Protein AF-A0A233RUS3-F1 (afdb_monomer_lite)

Organism: Streptomyces diastatochromogenes (NCBI:txid42236)

Radius of gyration: 24.74 Å; chains: 1; bounding box: 44×65×59 Å

Secondary structure (DSSP, 8-state):
-B----SS-----HHHHHHTT----B-S---HHHHHHHHHHHHHTT----EEEEEGGGHHHHHHHHHTT--SSEEEEEGGGS-S------------------PPPPPP-PPPPPP-------

Sequence (122 aa):
MVLGVAPDPVEAQTTELILGSRTIQGHLTGTPAENEDNLAFSAANGIRPHIEFFPLSEAPRAYEHMLDGRARFRAVLDAADASPGEPHRSGDRHHGTSRHGHPHPRPTHHPLPVPYHSLEPE

Structure (mmCIF, N/CA/C/O backbone):
data_AF-A0A233RUS3-F1
#
_entry.id   AF-A0A233RUS3-F1
#
loop_
_atom_site.group_PDB
_atom_site.id
_atom_site.type_symbol
_atom_site.label_atom_id
_atom_site.label_alt_id
_atom_site.label_comp_id
_atom_site.label_asym_id
_atom_site.label_entity_id
_atom_site.label_seq_id
_atom_site.pdbx_PDB_ins_code
_atom_site.Cartn_x
_atom_site.Cartn_y
_atom_site.Cartn_z
_atom_site.occupancy
_atom_site.B_iso_or_equiv
_atom_site.auth_seq_id
_atom_site.auth_comp_id
_atom_site.auth_asym_id
_atom_site.auth_atom_id
_atom_site.pdbx_PDB_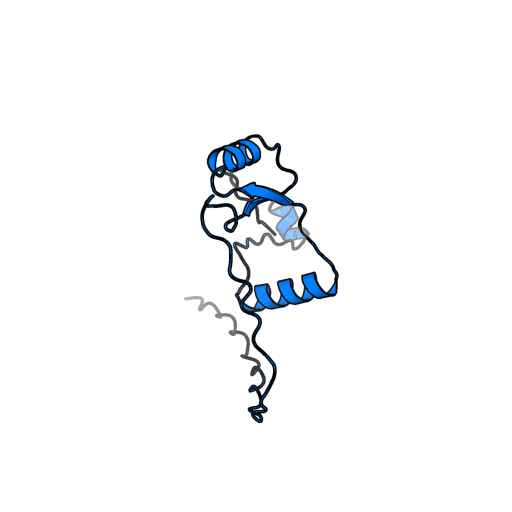model_num
ATOM 1 N N . MET A 1 1 ? -9.812 4.143 8.025 1.00 87.69 1 MET A N 1
ATOM 2 C CA . MET A 1 1 ? -8.437 3.606 8.011 1.00 87.69 1 MET A CA 1
ATOM 3 C C . MET A 1 1 ? -7.694 4.221 6.836 1.00 87.69 1 MET A C 1
ATOM 5 O O . MET A 1 1 ? -8.202 4.150 5.724 1.00 87.69 1 MET A O 1
ATOM 9 N N . VAL A 1 2 ? -6.558 4.869 7.088 1.00 94.56 2 VAL A N 1
ATOM 10 C CA . VAL A 1 2 ? -5.710 5.514 6.076 1.00 94.56 2 VAL A CA 1
ATOM 11 C C . VAL A 1 2 ? -4.546 4.575 5.761 1.00 94.56 2 VAL A C 1
ATOM 13 O O . VAL A 1 2 ? -3.768 4.255 6.657 1.00 94.56 2 VAL A O 1
ATOM 16 N N . LEU A 1 3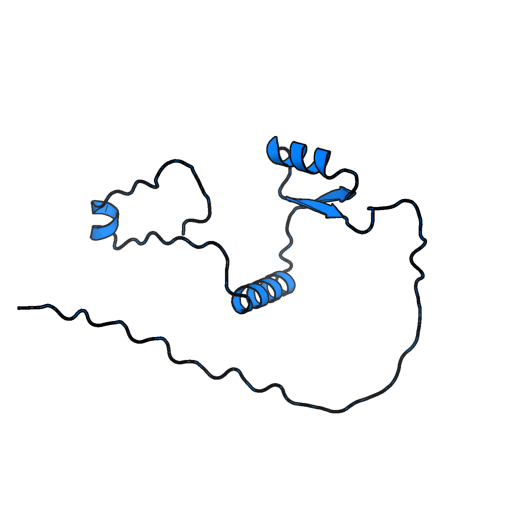 ? -4.471 4.111 4.510 1.00 94.81 3 LEU A N 1
ATOM 17 C CA . LEU A 1 3 ? -3.427 3.199 4.010 1.00 94.81 3 LEU A CA 1
ATOM 18 C C . LEU A 1 3 ? -2.620 3.792 2.844 1.00 94.81 3 LEU A C 1
ATOM 20 O O . LEU A 1 3 ? -1.501 3.365 2.581 1.00 94.81 3 LEU A O 1
ATOM 24 N N . GLY A 1 4 ? -3.209 4.742 2.113 1.00 93.25 4 GLY A N 1
ATOM 25 C CA . GLY A 1 4 ? -2.549 5.448 1.020 1.00 93.25 4 GLY A CA 1
ATOM 26 C C . GLY A 1 4 ? -1.765 6.651 1.531 1.00 93.25 4 GLY A C 1
ATOM 27 O O . GLY A 1 4 ? -2.140 7.259 2.534 1.00 93.25 4 GLY A O 1
ATOM 28 N N . VAL A 1 5 ? -0.701 7.003 0.814 1.00 92.81 5 VAL A N 1
ATOM 29 C CA . VAL A 1 5 ? 0.117 8.185 1.094 1.00 92.81 5 VAL A CA 1
ATOM 30 C C . VAL A 1 5 ? -0.062 9.165 -0.058 1.00 92.81 5 VAL A C 1
ATOM 32 O O . VAL A 1 5 ? 0.265 8.847 -1.199 1.00 92.81 5 VAL A O 1
ATOM 35 N N . ALA A 1 6 ? -0.600 10.340 0.253 1.00 93.25 6 ALA A N 1
ATOM 36 C CA . ALA A 1 6 ? -0.683 11.481 -0.649 1.00 93.25 6 ALA A CA 1
ATOM 37 C C . ALA A 1 6 ? 0.203 12.614 -0.096 1.00 93.25 6 ALA A C 1
ATOM 39 O O . ALA A 1 6 ? 0.429 12.655 1.116 1.00 93.25 6 ALA A O 1
ATOM 40 N N . PRO A 1 7 ? 0.729 13.509 -0.952 1.00 94.56 7 PRO A N 1
ATOM 41 C CA . PRO A 1 7 ? 1.506 14.660 -0.492 1.00 94.56 7 PRO A CA 1
ATOM 42 C C . PRO A 1 7 ? 0.642 15.688 0.254 1.00 94.56 7 PRO A C 1
ATOM 44 O O . PRO A 1 7 ? 1.141 16.372 1.145 1.00 94.56 7 PRO A O 1
ATOM 47 N N . ASP A 1 8 ? -0.641 15.779 -0.096 1.00 96.44 8 ASP A N 1
ATOM 48 C CA . ASP A 1 8 ? -1.589 16.704 0.518 1.00 96.44 8 ASP A CA 1
ATOM 49 C C . ASP A 1 8 ? -2.132 16.159 1.854 1.00 96.44 8 ASP A C 1
ATOM 51 O O . ASP A 1 8 ? -2.300 14.942 2.010 1.00 96.44 8 ASP A O 1
ATOM 55 N N . PRO A 1 9 ? -2.433 17.035 2.831 1.00 93.88 9 PRO A N 1
ATOM 56 C CA . PRO A 1 9 ? -2.989 16.618 4.111 1.00 93.88 9 PRO A CA 1
ATOM 57 C C . PRO A 1 9 ? -4.396 16.029 3.959 1.00 93.88 9 PRO A C 1
ATOM 59 O O . PRO A 1 9 ? -5.190 16.434 3.112 1.00 93.88 9 PRO A O 1
ATOM 62 N N . VAL A 1 10 ? -4.739 15.099 4.853 1.00 93.56 10 VAL A N 1
ATOM 63 C CA . VAL A 1 10 ? -6.116 14.610 4.984 1.00 93.56 10 VAL A CA 1
ATOM 64 C C . VAL A 1 10 ? -6.933 15.642 5.760 1.00 93.56 10 VAL A C 1
ATOM 66 O O . VAL A 1 10 ? -6.780 15.773 6.974 1.00 93.56 10 VAL A O 1
ATOM 69 N N . GLU A 1 11 ? -7.815 16.360 5.069 1.00 94.69 11 GLU A N 1
ATOM 70 C CA . GLU A 1 11 ? -8.755 17.293 5.695 1.00 94.69 11 GLU A CA 1
ATOM 71 C C . GLU A 1 11 ? -10.013 16.571 6.200 1.00 94.69 11 GLU A C 1
ATOM 73 O O . GLU A 1 11 ? -10.570 15.699 5.530 1.00 94.69 11 GLU A O 1
ATOM 78 N N . ALA A 1 12 ? -10.484 16.943 7.393 1.00 95.00 12 ALA A N 1
ATOM 79 C CA . ALA A 1 12 ? -11.683 16.372 8.000 1.00 95.00 12 ALA A CA 1
ATOM 80 C C . ALA A 1 12 ? -12.527 17.444 8.698 1.00 95.00 12 ALA A C 1
ATOM 82 O O . ALA A 1 12 ? -12.005 18.333 9.369 1.00 95.00 12 ALA A O 1
ATOM 83 N N . GLN A 1 13 ? -13.852 17.331 8.578 1.00 97.06 13 GLN A N 1
ATOM 84 C CA . GLN A 1 13 ? -14.786 18.227 9.260 1.00 97.06 13 GLN A CA 1
ATOM 85 C C . GLN A 1 13 ? -14.938 17.833 10.733 1.00 97.06 13 GLN A C 1
ATOM 87 O O . GLN A 1 13 ? -15.402 16.737 11.049 1.00 97.06 13 GLN A O 1
ATOM 92 N N . THR A 1 14 ? -14.606 18.744 11.647 1.00 96.81 14 THR A N 1
ATOM 93 C CA . THR A 1 14 ? -14.677 18.514 13.101 1.00 96.81 14 THR A CA 1
ATOM 94 C C . THR A 1 14 ? -16.085 18.194 13.591 1.00 96.81 14 THR A C 1
ATOM 96 O O . THR A 1 14 ? -16.247 17.307 14.427 1.00 96.81 14 THR A O 1
ATOM 99 N N . THR A 1 15 ? -17.112 18.847 13.042 1.00 97.81 15 THR A N 1
ATOM 100 C CA . THR A 1 15 ? -18.516 18.575 13.389 1.00 97.81 15 THR A CA 1
ATOM 101 C C . THR A 1 15 ? -18.896 17.119 13.117 1.00 97.81 15 THR A C 1
ATOM 103 O O . THR A 1 15 ? -19.520 16.481 13.960 1.00 97.81 15 THR A O 1
ATOM 106 N N . GLU A 1 16 ? -18.458 16.562 11.986 1.00 96.00 16 GLU A N 1
ATOM 107 C CA . GLU A 1 16 ? -18.706 15.161 11.626 1.00 96.00 16 GLU A CA 1
ATOM 108 C C . GLU A 1 16 ? -17.951 14.183 12.536 1.00 96.00 16 GLU A C 1
ATOM 110 O O . GLU A 1 16 ? -18.464 13.106 12.849 1.00 96.00 16 GLU A O 1
ATOM 115 N N . LEU A 1 17 ? -16.741 14.548 12.976 1.00 97.00 17 LEU A N 1
ATOM 116 C CA . LEU A 1 17 ? -15.962 13.736 13.914 1.00 97.00 17 LEU A CA 1
ATOM 117 C C . LEU A 1 17 ? -16.613 13.696 15.299 1.00 97.00 17 LEU A C 1
ATOM 119 O O . LEU A 1 17 ? -16.748 12.617 15.870 1.00 97.00 17 LEU A O 1
ATOM 123 N N . ILE A 1 18 ? -17.052 14.848 15.815 1.00 97.69 18 ILE A N 1
ATOM 124 C CA . ILE A 1 18 ? -17.622 14.975 17.162 1.00 97.69 18 ILE A CA 1
ATOM 125 C C . ILE A 1 18 ? -19.039 14.402 17.206 1.00 97.69 18 ILE A C 1
ATOM 127 O O . ILE A 1 18 ? -19.309 13.480 17.973 1.00 97.69 18 ILE A O 1
ATOM 131 N N . LEU A 1 19 ? -19.946 14.913 16.368 1.00 98.06 19 LEU A N 1
ATOM 132 C CA . LEU A 1 19 ? -21.358 14.525 16.422 1.00 98.06 19 LEU A CA 1
ATOM 133 C C . LEU A 1 19 ? -21.577 13.085 15.945 1.00 98.06 19 LEU A C 1
ATOM 135 O O . LEU A 1 19 ? -22.487 12.414 16.422 1.00 98.06 19 LEU A O 1
ATOM 139 N N . GLY A 1 20 ? -20.734 12.602 15.027 1.00 96.38 20 GLY A N 1
ATOM 140 C CA . GLY A 1 20 ? -20.763 11.225 14.538 1.00 96.38 20 GLY A CA 1
ATOM 141 C C . GLY A 1 20 ? -19.869 10.255 15.312 1.00 96.38 20 GLY A C 1
ATOM 142 O O . GLY A 1 20 ? -19.863 9.076 14.968 1.00 96.38 20 GLY A O 1
ATOM 143 N N . SER A 1 21 ? -19.095 10.730 16.301 1.00 96.56 21 SER A N 1
ATOM 144 C CA . SER A 1 21 ? -18.093 9.934 17.035 1.00 96.56 21 SER A CA 1
ATOM 145 C C . SER A 1 21 ? -17.193 9.102 16.107 1.00 96.56 21 SER A C 1
ATOM 147 O O . SER A 1 21 ? -16.958 7.914 16.325 1.00 96.56 21 SER A O 1
ATOM 149 N N . ARG A 1 22 ? -16.730 9.718 15.013 1.00 96.56 22 ARG A N 1
ATOM 150 C CA . ARG A 1 22 ? -15.943 9.046 13.969 1.00 96.56 22 ARG A CA 1
ATOM 151 C C . ARG A 1 22 ? -14.451 9.084 14.294 1.00 96.56 22 ARG A C 1
ATOM 153 O O . ARG A 1 22 ? -13.959 10.023 14.912 1.00 96.56 22 ARG A O 1
ATOM 160 N N . THR A 1 23 ? -13.713 8.095 13.795 1.00 95.81 23 THR A N 1
ATOM 161 C CA . THR A 1 23 ? -12.262 7.978 14.000 1.00 95.81 23 THR A CA 1
ATOM 162 C C . THR A 1 23 ? -11.514 7.899 12.673 1.00 95.81 23 THR A C 1
ATOM 164 O O . THR A 1 23 ? -11.912 7.176 11.756 1.00 95.81 23 THR A O 1
ATOM 167 N N . ILE A 1 24 ? -10.386 8.609 12.593 1.00 95.62 24 ILE A N 1
ATOM 168 C CA . ILE A 1 24 ? -9.394 8.479 11.523 1.00 95.62 24 ILE A CA 1
ATOM 169 C C . ILE A 1 24 ? -8.152 7.827 12.130 1.00 95.62 24 ILE A C 1
ATOM 171 O O . ILE A 1 24 ? -7.592 8.334 13.095 1.00 95.62 24 ILE A O 1
ATOM 175 N N . GLN A 1 25 ? -7.733 6.696 11.568 1.00 95.25 25 GLN A N 1
ATOM 176 C CA . GLN A 1 25 ? -6.593 5.913 12.044 1.00 95.25 25 GLN A CA 1
ATOM 177 C C . GLN A 1 25 ? -5.735 5.488 10.855 1.00 95.25 25 GLN A C 1
ATOM 179 O O . GLN A 1 25 ? -6.276 5.001 9.857 1.00 95.25 25 GLN A O 1
ATOM 184 N N . GLY A 1 26 ? -4.421 5.682 10.959 1.00 94.50 26 GLY A N 1
ATOM 185 C CA . GLY A 1 26 ? -3.438 5.238 9.972 1.00 94.50 26 GLY A CA 1
ATOM 186 C C . GLY A 1 26 ? -2.766 3.930 10.384 1.00 94.50 26 GLY A C 1
ATOM 187 O O . GLY A 1 26 ? -2.575 3.685 11.572 1.00 94.50 26 GLY A O 1
ATOM 188 N N . HIS A 1 27 ? -2.399 3.111 9.401 1.00 93.44 27 HIS A N 1
ATOM 189 C CA . HIS A 1 27 ? -1.599 1.899 9.591 1.00 93.44 27 HIS A CA 1
ATOM 190 C C . HIS A 1 27 ? -0.618 1.743 8.430 1.00 93.44 27 HIS A C 1
ATOM 192 O O . HIS A 1 27 ? -1.000 1.925 7.277 1.00 93.44 27 HIS A O 1
ATOM 198 N N . LEU A 1 28 ? 0.633 1.389 8.734 1.00 90.69 28 LEU A N 1
ATOM 199 C CA . LEU A 1 28 ? 1.660 1.131 7.720 1.00 90.69 28 LEU A CA 1
ATOM 200 C C . LEU A 1 28 ? 1.683 -0.347 7.309 1.00 90.69 28 LEU A C 1
ATOM 202 O O . LEU A 1 28 ? 1.603 -0.679 6.133 1.00 90.69 28 LEU A O 1
ATOM 206 N N . THR A 1 29 ? 1.795 -1.231 8.297 1.00 88.81 29 THR A N 1
ATOM 207 C CA . THR A 1 29 ? 1.761 -2.688 8.143 1.00 88.81 29 THR A CA 1
ATOM 208 C C . THR A 1 29 ? 1.290 -3.326 9.453 1.00 88.81 29 THR A C 1
ATOM 210 O O . THR A 1 29 ? 1.292 -2.658 10.492 1.00 88.81 29 THR A O 1
ATOM 213 N N . GLY A 1 30 ? 0.867 -4.589 9.397 1.00 88.94 30 GLY A N 1
ATOM 214 C CA . GLY A 1 30 ? 0.554 -5.398 10.575 1.00 88.94 30 GLY A CA 1
ATOM 215 C C . GLY A 1 30 ? 1.810 -5.940 11.263 1.00 88.94 30 GLY A C 1
ATOM 216 O O . GLY A 1 30 ? 2.908 -5.957 10.695 1.00 88.94 30 GLY A O 1
ATOM 217 N N . THR A 1 31 ? 1.649 -6.404 12.498 1.00 94.81 31 THR A N 1
ATOM 218 C CA . THR A 1 31 ? 2.663 -7.177 13.224 1.00 94.81 31 THR A CA 1
ATOM 219 C C . THR A 1 31 ? 2.954 -8.507 12.513 1.00 94.81 31 THR A C 1
ATOM 221 O O . THR A 1 31 ? 2.122 -9.002 11.751 1.00 94.81 31 THR A O 1
ATOM 224 N N . PRO A 1 32 ? 4.110 -9.149 12.767 1.00 96.88 32 PRO A N 1
ATOM 225 C CA . PRO A 1 32 ? 4.403 -10.462 12.191 1.00 96.88 32 PRO A CA 1
ATOM 226 C C . PRO A 1 32 ? 3.328 -11.520 12.480 1.00 96.88 32 PRO A C 1
ATOM 228 O O . PRO A 1 32 ? 3.013 -12.310 11.597 1.00 96.88 32 PRO A O 1
ATOM 231 N N . ALA A 1 33 ? 2.739 -11.506 13.681 1.00 97.62 33 ALA A N 1
ATOM 232 C CA . ALA A 1 33 ? 1.665 -12.426 14.050 1.00 97.62 33 ALA A CA 1
ATOM 233 C C . ALA A 1 33 ? 0.383 -12.163 13.242 1.00 97.62 33 ALA A C 1
ATOM 235 O O . ALA A 1 33 ? -0.168 -13.089 12.660 1.00 97.62 33 ALA A O 1
ATOM 236 N N . GLU A 1 34 ? -0.038 -10.899 13.121 1.00 96.44 34 GLU A N 1
ATOM 237 C CA . GLU A 1 34 ? -1.201 -10.528 12.298 1.00 96.44 34 GLU A CA 1
ATOM 238 C C . GLU A 1 34 ? -0.992 -10.873 10.816 1.00 96.44 34 GLU A C 1
ATOM 240 O O . GLU A 1 34 ? -1.932 -11.270 10.127 1.00 96.44 34 GLU A O 1
ATOM 245 N N . ASN A 1 35 ? 0.240 -10.750 10.314 1.00 95.88 35 ASN A N 1
ATOM 246 C CA . ASN A 1 35 ? 0.571 -11.120 8.940 1.00 95.88 35 ASN A CA 1
ATOM 247 C C . ASN A 1 35 ? 0.478 -12.638 8.720 1.00 95.88 35 ASN A C 1
ATOM 249 O O . ASN A 1 35 ? -0.049 -13.059 7.690 1.00 95.88 35 ASN A O 1
ATOM 253 N N . GLU A 1 36 ? 0.946 -13.449 9.673 1.00 97.75 36 GLU A N 1
ATOM 254 C CA . GLU A 1 36 ? 0.821 -14.912 9.617 1.00 97.75 36 GLU A CA 1
ATOM 255 C C . GLU A 1 36 ? -0.651 -15.344 9.645 1.00 97.75 36 GLU A C 1
ATOM 257 O O . GLU A 1 36 ? -1.091 -16.113 8.788 1.00 97.75 36 GLU A O 1
ATOM 262 N N . ASP A 1 37 ? -1.443 -14.772 10.555 1.00 98.00 37 ASP A N 1
ATOM 263 C CA . ASP A 1 37 ? -2.882 -15.034 10.639 1.00 98.00 37 ASP A CA 1
ATOM 264 C C . ASP A 1 37 ? -3.597 -14.663 9.327 1.00 98.00 37 ASP A C 1
ATOM 266 O O . ASP A 1 37 ? -4.447 -15.410 8.830 1.00 98.00 37 ASP A O 1
ATOM 270 N N . ASN A 1 38 ? -3.217 -13.540 8.710 1.00 96.62 38 ASN A N 1
ATOM 271 C CA . ASN A 1 38 ? -3.765 -13.108 7.427 1.00 96.62 38 ASN A CA 1
ATOM 272 C C . ASN A 1 38 ? -3.382 -14.050 6.268 1.00 96.62 38 ASN A C 1
ATOM 274 O O . ASN A 1 38 ? -4.210 -14.333 5.393 1.00 96.62 38 ASN A O 1
ATOM 278 N N . LEU A 1 39 ? -2.151 -14.572 6.251 1.00 97.44 39 LEU A N 1
ATOM 279 C CA . LEU A 1 39 ? -1.719 -15.569 5.265 1.00 97.44 39 LEU A CA 1
ATOM 280 C C . LEU A 1 39 ? -2.484 -16.885 5.434 1.00 97.44 39 LEU A C 1
ATOM 282 O O . LEU A 1 39 ? -2.986 -17.427 4.443 1.00 97.44 39 LEU A O 1
ATOM 286 N N . ALA A 1 40 ? -2.641 -17.362 6.671 1.00 98.31 40 ALA A N 1
ATOM 287 C CA . ALA A 1 40 ? -3.414 -18.560 6.980 1.00 98.31 40 ALA A CA 1
ATOM 288 C C . ALA A 1 40 ? -4.882 -18.408 6.546 1.00 98.31 40 ALA A C 1
ATOM 290 O O . ALA A 1 40 ? -5.423 -19.277 5.855 1.00 98.31 40 ALA A O 1
ATOM 291 N N . PHE A 1 41 ? -5.508 -17.271 6.865 1.00 98.44 41 PHE A N 1
ATOM 292 C CA . PHE A 1 41 ? -6.861 -16.943 6.420 1.00 98.44 41 PHE A CA 1
ATOM 293 C C . PHE A 1 41 ? -6.973 -16.924 4.889 1.00 98.44 41 PHE A C 1
ATOM 295 O O . PHE A 1 41 ? -7.889 -17.524 4.320 1.00 98.44 41 PHE A O 1
ATOM 302 N N . SER A 1 42 ? -6.026 -16.277 4.206 1.00 98.38 42 SER A N 1
ATOM 303 C CA . SER A 1 42 ? -6.015 -16.177 2.743 1.00 98.38 42 SER A CA 1
ATOM 304 C C . SER A 1 42 ? -5.870 -17.545 2.074 1.00 98.38 42 SER A C 1
ATOM 306 O O . SER A 1 42 ? -6.562 -17.843 1.096 1.00 98.38 42 SER A O 1
ATOM 308 N N . ALA A 1 43 ? -5.006 -18.408 2.615 1.00 98.19 43 ALA A N 1
ATOM 309 C CA . ALA A 1 43 ? -4.837 -19.776 2.143 1.00 98.19 43 ALA A CA 1
ATOM 310 C C . ALA A 1 43 ? -6.120 -20.600 2.328 1.00 98.19 43 ALA A C 1
ATOM 312 O O . ALA A 1 43 ? -6.565 -21.231 1.367 1.00 98.19 43 ALA A O 1
ATOM 313 N N . ALA A 1 44 ? 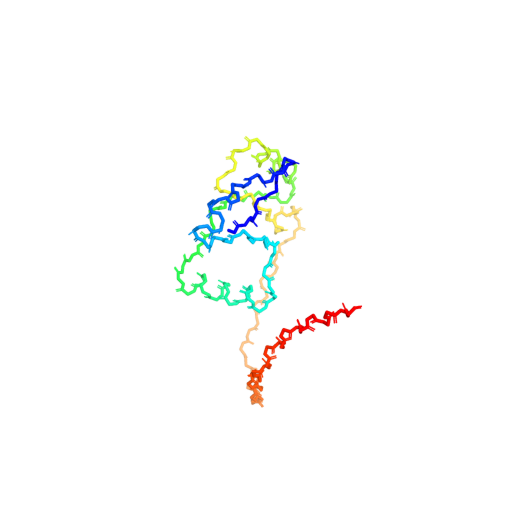-6.739 -20.530 3.512 1.00 98.50 44 ALA A N 1
ATOM 314 C CA . ALA A 1 44 ? -7.959 -21.264 3.850 1.00 98.50 44 ALA A CA 1
ATOM 315 C C . ALA A 1 44 ? -9.173 -20.857 2.997 1.00 98.50 44 ALA A C 1
ATOM 317 O O . ALA A 1 44 ? -10.024 -21.692 2.704 1.00 98.50 44 ALA A O 1
ATOM 318 N N . ASN A 1 45 ? -9.238 -19.594 2.567 1.00 98.56 45 ASN A N 1
ATOM 319 C CA . ASN A 1 45 ? -10.356 -19.054 1.788 1.00 98.56 45 ASN A CA 1
ATOM 320 C C . ASN A 1 45 ? -10.070 -18.956 0.281 1.00 98.56 45 ASN A C 1
ATOM 322 O O . ASN A 1 45 ? -10.868 -18.387 -0.461 1.00 98.56 45 ASN A O 1
ATOM 326 N N . GLY A 1 46 ? -8.929 -19.471 -0.193 1.00 97.69 46 GLY A N 1
ATOM 327 C CA . GLY A 1 46 ? -8.573 -19.411 -1.614 1.00 97.69 46 GLY A CA 1
ATOM 328 C C . GLY A 1 46 ? -8.365 -17.988 -2.149 1.00 97.69 46 GLY A C 1
ATOM 329 O O . GLY A 1 46 ? -8.468 -17.764 -3.352 1.00 97.69 46 GLY A O 1
ATOM 330 N N . ILE A 1 47 ? -8.054 -17.023 -1.280 1.00 98.12 47 ILE A N 1
ATOM 331 C CA . ILE A 1 47 ? -7.793 -15.637 -1.674 1.00 98.12 47 ILE A CA 1
ATOM 332 C C . ILE A 1 47 ? -6.420 -15.589 -2.345 1.00 98.12 47 ILE A C 1
ATOM 334 O O . ILE A 1 47 ? -5.417 -16.056 -1.793 1.00 98.12 47 ILE A O 1
ATOM 338 N N . ARG A 1 48 ? -6.373 -15.062 -3.569 1.00 97.00 48 ARG A N 1
ATOM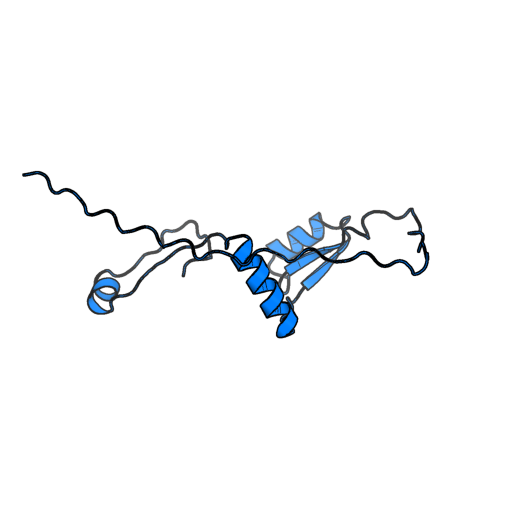 339 C CA . ARG A 1 48 ? -5.150 -14.932 -4.367 1.00 97.00 48 ARG A CA 1
ATOM 340 C C . ARG A 1 48 ? -5.076 -13.541 -4.992 1.00 97.00 48 ARG A C 1
ATOM 342 O O . ARG A 1 48 ? -6.102 -13.038 -5.453 1.00 97.00 48 ARG A O 1
ATOM 349 N N . PRO A 1 49 ? -3.889 -12.913 -5.026 1.00 95.88 49 PRO A N 1
ATOM 350 C CA . PRO A 1 49 ? -3.712 -11.666 -5.751 1.00 95.88 49 PRO A CA 1
ATOM 351 C C . PRO A 1 49 ? -3.808 -11.905 -7.262 1.00 95.88 49 PRO A C 1
ATOM 353 O O . PRO A 1 49 ? -3.459 -12.976 -7.756 1.00 95.88 49 PRO A O 1
ATOM 356 N N . HIS A 1 50 ? -4.233 -10.884 -8.004 1.00 96.44 50 HIS A N 1
ATOM 357 C CA . HIS A 1 50 ? -4.058 -10.850 -9.455 1.00 96.44 50 HIS A CA 1
ATOM 358 C C . HIS A 1 50 ? -2.668 -10.299 -9.765 1.00 96.44 50 HIS A C 1
ATOM 360 O O . HIS A 1 50 ? -2.359 -9.158 -9.394 1.00 96.44 50 HIS A O 1
ATOM 366 N N . ILE A 1 51 ? -1.837 -11.129 -10.390 1.00 96.56 51 ILE A N 1
ATOM 367 C CA . ILE A 1 51 ? -0.417 -10.854 -10.597 1.00 96.56 51 ILE A CA 1
ATOM 368 C C . ILE A 1 51 ? -0.031 -11.035 -12.060 1.00 96.56 51 ILE A C 1
ATOM 370 O O . ILE A 1 51 ? -0.566 -11.898 -12.753 1.00 96.56 51 ILE A O 1
ATOM 374 N N . GLU A 1 52 ? 0.938 -10.241 -12.490 1.00 97.06 52 GLU A N 1
ATOM 375 C CA . GLU A 1 52 ? 1.607 -10.354 -13.779 1.00 97.06 52 GLU A CA 1
ATOM 376 C C . GLU A 1 52 ? 3.074 -10.682 -13.524 1.00 97.06 52 GLU A C 1
ATOM 378 O O . GLU A 1 52 ? 3.753 -9.960 -12.790 1.00 97.06 52 GLU A O 1
ATOM 383 N N . PHE A 1 53 ? 3.551 -11.786 -14.092 1.00 96.06 53 PHE A N 1
ATOM 384 C CA . PHE A 1 53 ? 4.928 -12.226 -13.907 1.00 96.06 53 PHE A CA 1
ATOM 385 C C . PHE A 1 53 ? 5.858 -11.595 -14.935 1.00 96.06 53 PHE A C 1
ATOM 387 O O . PHE A 1 53 ? 5.544 -11.539 -16.123 1.00 96.06 53 PHE A O 1
ATOM 394 N N . PHE A 1 54 ? 7.031 -11.184 -14.467 1.00 95.56 54 PHE A N 1
ATOM 395 C CA . PHE A 1 54 ? 8.131 -10.705 -15.290 1.00 95.56 54 PHE A CA 1
ATOM 396 C C . PHE A 1 54 ? 9.410 -11.430 -14.864 1.00 95.56 54 PHE A C 1
ATOM 398 O O . PHE A 1 54 ? 9.647 -11.549 -13.660 1.00 95.56 54 PHE A O 1
ATOM 405 N N . PRO A 1 55 ? 10.264 -11.879 -15.797 1.00 96.50 55 PRO A N 1
ATOM 406 C CA . PRO A 1 55 ? 11.600 -12.345 -15.447 1.00 96.50 55 PRO A CA 1
ATOM 407 C C . PRO A 1 55 ? 12.353 -11.264 -14.672 1.00 96.50 55 PRO A C 1
ATOM 409 O O . PRO A 1 55 ? 12.224 -10.074 -14.981 1.00 96.50 55 PRO A O 1
ATOM 412 N N . LEU A 1 56 ? 13.191 -11.648 -13.705 1.00 96.50 56 LEU A N 1
ATOM 413 C CA . LEU A 1 56 ? 14.012 -10.677 -12.974 1.00 96.50 56 LEU A CA 1
ATOM 414 C C . LEU A 1 56 ? 14.890 -9.825 -13.915 1.00 96.50 56 LEU A C 1
ATOM 416 O O . LEU A 1 56 ? 15.104 -8.643 -13.649 1.00 96.50 56 LEU A O 1
ATOM 420 N N . SER A 1 57 ? 15.336 -10.382 -15.047 1.00 95.19 57 SER A N 1
ATOM 421 C CA . SER A 1 57 ? 16.084 -9.654 -16.084 1.00 95.19 57 SER A CA 1
ATOM 422 C C . SER A 1 57 ? 15.295 -8.511 -16.736 1.00 95.19 57 SER A C 1
ATOM 424 O O . SER A 1 57 ? 15.893 -7.586 -17.278 1.00 95.19 57 SER A O 1
ATOM 426 N N . GLU A 1 58 ? 13.961 -8.548 -16.676 1.00 96.06 58 GLU A N 1
ATOM 427 C CA . GLU A 1 58 ? 13.059 -7.522 -17.210 1.00 96.06 58 GLU A CA 1
ATOM 428 C C . GLU A 1 58 ? 12.534 -6.560 -16.128 1.00 96.06 58 GLU A C 1
ATOM 430 O O . GLU A 1 58 ? 11.579 -5.818 -16.368 1.00 96.06 58 GLU A O 1
ATOM 435 N N . ALA A 1 59 ? 13.157 -6.511 -14.944 1.00 96.56 59 ALA A N 1
ATOM 436 C CA . ALA A 1 59 ? 12.721 -5.637 -13.852 1.00 96.56 59 ALA A CA 1
ATOM 437 C C . ALA A 1 59 ? 12.495 -4.159 -14.251 1.00 96.56 59 ALA A C 1
ATOM 439 O O . ALA A 1 59 ? 11.476 -3.603 -13.831 1.00 96.56 59 ALA A O 1
ATOM 440 N N . PRO A 1 60 ? 13.339 -3.514 -15.090 1.00 97.56 60 PRO A N 1
ATOM 441 C CA . PRO A 1 60 ? 13.072 -2.148 -15.551 1.00 97.56 60 PRO A CA 1
ATOM 442 C C . PRO A 1 60 ? 11.740 -2.017 -16.303 1.00 97.56 60 PRO A C 1
ATOM 444 O O . PRO A 1 60 ? 10.954 -1.114 -16.024 1.00 97.56 60 PRO A O 1
ATOM 447 N N . ARG A 1 61 ? 11.434 -2.970 -17.192 1.00 97.12 61 ARG A N 1
ATOM 448 C CA . ARG A 1 61 ? 10.177 -3.000 -17.952 1.00 97.12 61 ARG A CA 1
ATOM 449 C C . ARG A 1 61 ? 8.975 -3.225 -17.038 1.00 97.12 61 ARG A C 1
ATOM 451 O O . ARG A 1 61 ? 7.945 -2.580 -17.218 1.00 97.12 61 ARG A O 1
ATOM 458 N N . ALA A 1 62 ? 9.095 -4.135 -16.071 1.00 97.25 62 ALA A N 1
ATOM 459 C CA . ALA A 1 62 ? 8.046 -4.390 -15.085 1.00 97.25 62 ALA A CA 1
ATOM 460 C C . ALA A 1 62 ? 7.735 -3.128 -14.259 1.00 97.25 62 ALA A C 1
ATOM 462 O O . ALA A 1 62 ? 6.572 -2.819 -13.992 1.00 97.25 62 ALA A O 1
ATOM 463 N N . TYR A 1 63 ? 8.774 -2.372 -13.897 1.00 96.81 63 TYR A N 1
ATOM 464 C CA . TYR A 1 63 ? 8.650 -1.127 -13.148 1.00 96.81 63 TYR A CA 1
ATOM 465 C C . TYR A 1 63 ? 7.962 -0.016 -13.955 1.00 96.81 63 TYR A C 1
ATOM 467 O O . TYR A 1 63 ? 7.020 0.597 -13.457 1.00 96.81 63 TYR A O 1
ATOM 475 N N . GLU A 1 64 ? 8.359 0.201 -15.212 1.00 97.94 64 GLU A N 1
ATOM 476 C CA . GLU A 1 64 ? 7.682 1.148 -16.115 1.00 97.94 64 GLU A CA 1
ATOM 477 C C . GLU A 1 64 ? 6.212 0.768 -16.331 1.00 97.94 64 GLU A C 1
ATOM 479 O O . GLU A 1 64 ? 5.318 1.604 -16.233 1.00 97.94 64 GLU A O 1
ATOM 484 N N . HIS A 1 65 ? 5.939 -0.521 -16.547 1.00 97.12 65 HIS A N 1
ATOM 485 C CA . HIS A 1 65 ? 4.581 -1.034 -16.703 1.00 97.12 65 HIS A CA 1
ATOM 486 C C . HIS A 1 65 ? 3.696 -0.761 -15.472 1.00 97.12 65 HIS A C 1
ATOM 488 O O . HIS A 1 65 ? 2.518 -0.419 -15.611 1.00 97.12 65 HIS A O 1
ATOM 494 N N . MET A 1 66 ? 4.266 -0.875 -14.268 1.00 96.62 66 MET A N 1
ATOM 495 C CA . MET A 1 66 ? 3.600 -0.512 -13.018 1.00 96.62 66 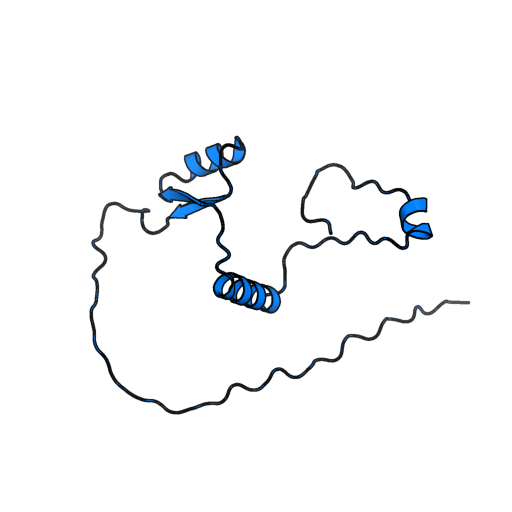MET A CA 1
ATOM 496 C C . MET A 1 66 ? 3.366 1.002 -12.912 1.00 96.62 66 MET A C 1
ATOM 498 O O . MET A 1 66 ? 2.252 1.409 -12.582 1.00 96.62 66 MET A O 1
ATOM 502 N N . LEU A 1 67 ? 4.383 1.830 -13.184 1.00 95.88 67 LEU A N 1
ATOM 503 C CA . LEU A 1 67 ? 4.282 3.294 -13.083 1.00 95.88 67 LEU A CA 1
ATOM 504 C C . LEU A 1 67 ? 3.259 3.886 -14.056 1.00 95.88 67 LEU A C 1
ATOM 506 O O . LEU A 1 67 ? 2.525 4.797 -13.683 1.00 95.88 67 LEU A O 1
ATOM 510 N N . ASP A 1 68 ? 3.154 3.325 -15.259 1.00 97.00 68 ASP A N 1
ATOM 511 C CA . ASP A 1 68 ? 2.160 3.730 -16.257 1.00 97.00 68 ASP A CA 1
ATOM 512 C C . ASP A 1 68 ? 0.720 3.322 -15.878 1.00 97.00 68 ASP A C 1
ATOM 514 O O . ASP A 1 68 ? -0.219 3.579 -16.633 1.00 97.00 68 ASP A O 1
ATOM 518 N N . GLY A 1 69 ? 0.525 2.623 -14.752 1.00 95.62 69 GLY A N 1
ATOM 519 C CA . GLY A 1 69 ? -0.781 2.126 -14.314 1.00 95.62 69 GLY A CA 1
ATOM 520 C C . GLY A 1 69 ? -1.343 1.006 -15.195 1.00 95.62 69 GLY A C 1
ATOM 521 O O . GLY A 1 69 ? -2.547 0.746 -15.168 1.00 95.62 69 GLY A O 1
ATOM 522 N N . ARG A 1 70 ? -0.493 0.349 -15.997 1.00 96.38 70 ARG A N 1
ATOM 523 C CA . ARG A 1 70 ? -0.905 -0.725 -16.914 1.00 96.38 70 ARG A CA 1
ATOM 524 C C . ARG A 1 70 ? -1.065 -2.076 -16.210 1.00 96.38 70 ARG A C 1
ATOM 526 O O . ARG A 1 70 ? -1.850 -2.893 -16.686 1.00 96.38 70 ARG A O 1
ATOM 533 N N . ALA A 1 71 ? -0.397 -2.264 -15.071 1.00 96.25 71 ALA A N 1
ATOM 534 C CA . ALA A 1 71 ? -0.462 -3.490 -14.280 1.00 96.25 71 ALA A CA 1
ATOM 535 C C . ALA A 1 71 ? -1.858 -3.740 -13.683 1.00 96.25 71 ALA A C 1
ATOM 537 O O . ALA A 1 71 ? -2.487 -2.847 -13.107 1.00 96.25 71 ALA A O 1
ATOM 538 N N . ARG A 1 72 ? -2.315 -4.993 -13.723 1.00 94.25 72 ARG A N 1
ATOM 539 C CA . ARG A 1 72 ? -3.560 -5.480 -13.113 1.00 94.25 72 ARG A CA 1
ATOM 540 C C . ARG A 1 72 ? -3.295 -6.719 -12.251 1.00 94.25 72 ARG A C 1
ATOM 542 O O . ARG A 1 72 ? -3.449 -7.847 -12.693 1.00 94.25 72 ARG A O 1
ATOM 549 N N . PHE A 1 73 ? -2.947 -6.601 -10.972 1.00 94.12 73 PHE A N 1
ATOM 550 C CA . PHE A 1 73 ? -2.783 -5.401 -10.135 1.00 94.12 73 PHE A CA 1
ATOM 551 C C . PHE A 1 73 ? -1.376 -5.295 -9.535 1.00 94.12 73 PHE A C 1
ATOM 553 O O . PHE A 1 73 ? -1.036 -4.284 -8.922 1.00 94.12 73 PHE A O 1
ATOM 560 N N . ARG A 1 74 ? -0.574 -6.358 -9.645 1.00 96.62 74 ARG A N 1
ATOM 561 C CA . ARG A 1 74 ? 0.770 -6.449 -9.075 1.00 96.62 74 ARG A CA 1
ATOM 562 C C . ARG A 1 74 ? 1.710 -7.055 -10.111 1.00 96.62 74 ARG A C 1
ATOM 564 O O . ARG A 1 74 ? 1.488 -8.183 -10.540 1.00 96.62 74 ARG A O 1
ATOM 571 N N . ALA A 1 75 ? 2.764 -6.330 -10.465 1.00 96.69 75 ALA A N 1
ATOM 572 C CA . ALA A 1 75 ? 3.903 -6.914 -11.161 1.00 96.69 75 ALA A CA 1
ATOM 573 C C . ALA A 1 75 ? 4.736 -7.725 -10.155 1.00 96.69 75 ALA A C 1
ATOM 575 O O . ALA A 1 75 ? 5.076 -7.218 -9.083 1.00 96.69 75 ALA A O 1
ATOM 576 N N . VAL A 1 76 ? 5.036 -8.980 -10.479 1.00 96.88 76 VAL A N 1
ATOM 577 C CA . VAL A 1 76 ? 5.853 -9.885 -9.663 1.00 96.88 76 VAL A CA 1
ATOM 578 C C . VAL A 1 76 ? 7.071 -10.295 -10.474 1.00 96.88 76 VAL A C 1
ATOM 580 O O . VAL A 1 76 ? 6.943 -10.773 -11.598 1.00 96.88 76 VAL A O 1
ATOM 583 N N . LEU A 1 77 ? 8.252 -10.105 -9.892 1.00 96.81 77 LEU A N 1
ATOM 584 C CA . LEU A 1 77 ? 9.502 -10.540 -10.498 1.00 96.81 77 LEU A CA 1
ATOM 585 C C . LEU A 1 77 ? 9.746 -12.005 -10.149 1.00 96.81 77 LEU A C 1
ATOM 587 O O . LEU A 1 77 ? 9.811 -12.357 -8.969 1.00 96.81 77 LEU A O 1
ATOM 591 N N . ASP A 1 78 ? 9.889 -12.843 -11.168 1.00 95.19 78 ASP A N 1
ATOM 592 C CA . ASP A 1 78 ? 10.312 -14.224 -10.997 1.00 95.19 78 ASP A CA 1
ATOM 593 C C . ASP A 1 78 ? 11.841 -14.286 -10.893 1.00 95.19 78 ASP A C 1
ATOM 595 O O . ASP A 1 78 ? 12.574 -14.017 -11.849 1.00 95.19 78 ASP A O 1
ATOM 599 N N . ALA A 1 79 ? 12.318 -14.623 -9.696 1.00 88.06 79 ALA A N 1
ATOM 600 C CA . ALA A 1 79 ? 13.736 -14.760 -9.394 1.00 88.06 79 ALA A CA 1
ATOM 601 C C . ALA A 1 79 ? 14.354 -16.048 -9.966 1.00 88.06 79 ALA A C 1
ATOM 603 O O . ALA A 1 79 ? 15.577 -16.126 -10.077 1.00 88.06 79 ALA A O 1
ATOM 604 N N . ALA A 1 80 ? 13.545 -17.051 -10.324 1.00 77.44 80 ALA A N 1
ATOM 605 C CA . ALA A 1 80 ? 14.034 -18.299 -10.907 1.00 77.44 80 ALA A CA 1
ATOM 606 C C . ALA A 1 80 ? 14.466 -18.130 -12.373 1.00 77.44 80 ALA A C 1
ATOM 608 O O . ALA A 1 80 ? 15.314 -18.881 -12.848 1.00 77.44 80 ALA A O 1
ATOM 609 N N . ASP A 1 81 ? 13.941 -17.113 -13.059 1.00 64.94 81 ASP A N 1
ATOM 610 C CA . ASP A 1 81 ? 14.214 -16.828 -14.474 1.00 64.94 81 ASP A CA 1
ATOM 611 C C . ASP A 1 81 ? 15.379 -15.831 -14.669 1.00 64.94 81 ASP A C 1
ATOM 613 O O . ASP A 1 81 ? 15.575 -15.242 -15.731 1.00 64.94 81 ASP A O 1
ATOM 617 N N . ALA A 1 82 ? 16.172 -15.606 -13.615 1.00 58.12 82 ALA A N 1
ATOM 618 C CA . ALA A 1 82 ? 17.240 -14.608 -13.581 1.00 58.12 82 ALA A CA 1
ATOM 619 C C . ALA A 1 82 ? 18.522 -14.996 -14.352 1.00 58.12 82 ALA A C 1
ATOM 621 O O . ALA A 1 82 ? 19.405 -14.150 -14.490 1.00 58.12 82 ALA A O 1
ATOM 622 N N . SER A 1 83 ? 18.635 -16.231 -14.869 1.00 48.47 83 SER A N 1
ATOM 623 C CA . SER A 1 83 ? 19.810 -16.699 -15.625 1.00 48.47 83 SER A CA 1
ATOM 624 C C . SER A 1 83 ? 19.469 -17.776 -16.667 1.00 48.47 83 SER A C 1
ATOM 626 O O . SER A 1 83 ? 18.977 -18.842 -16.293 1.00 48.47 83 SER A O 1
ATOM 628 N N . PRO A 1 84 ? 19.862 -17.623 -17.948 1.00 54.19 84 PRO A N 1
ATOM 629 C CA . PRO A 1 84 ? 20.065 -18.769 -18.820 1.00 54.19 84 PRO A CA 1
ATOM 630 C C . PRO A 1 84 ? 21.395 -19.434 -18.439 1.00 54.19 84 PRO A C 1
ATOM 632 O O . PRO A 1 84 ? 22.455 -19.015 -18.899 1.00 54.19 84 PRO A O 1
ATOM 635 N N . GLY A 1 85 ? 21.353 -20.460 -17.580 1.00 52.97 85 GLY A N 1
ATOM 636 C CA . GLY A 1 85 ? 22.531 -21.298 -17.337 1.00 52.97 85 GLY A CA 1
ATOM 637 C C . GLY A 1 85 ? 22.647 -21.980 -15.977 1.00 52.97 85 GLY A C 1
ATOM 638 O O . GLY A 1 85 ? 23.649 -21.774 -15.314 1.00 52.97 85 GLY A O 1
ATOM 639 N N . GLU A 1 86 ? 21.695 -22.830 -15.587 1.00 46.41 86 GLU A N 1
ATOM 640 C CA . GLU A 1 86 ? 21.996 -24.080 -14.864 1.00 46.41 86 GLU A CA 1
ATOM 641 C C . GLU A 1 86 ? 20.727 -24.948 -14.767 1.00 46.41 86 GLU A C 1
ATOM 643 O O . GLU A 1 86 ? 19.700 -24.477 -14.279 1.00 46.41 86 GLU A O 1
ATOM 648 N N . PRO A 1 87 ? 20.737 -26.217 -15.221 1.00 47.06 87 PRO A N 1
ATOM 649 C CA . PRO A 1 87 ? 19.614 -27.109 -14.982 1.00 47.06 87 PRO A CA 1
ATOM 650 C C . PRO A 1 87 ? 19.522 -27.402 -13.483 1.00 47.06 87 PRO A C 1
ATOM 652 O O . PRO A 1 87 ? 20.410 -28.026 -12.897 1.00 47.06 87 PRO A O 1
ATOM 655 N N . HIS A 1 88 ? 18.424 -26.962 -12.871 1.00 54.72 88 HIS A N 1
ATOM 656 C CA . HIS A 1 88 ? 18.094 -27.259 -11.485 1.00 54.72 88 HIS A CA 1
ATOM 657 C C . HIS A 1 88 ? 18.012 -28.784 -11.313 1.00 54.72 88 HIS A C 1
ATOM 659 O O . HIS A 1 88 ? 17.083 -29.433 -11.801 1.00 54.72 88 HIS A O 1
ATOM 665 N N . ARG A 1 89 ? 19.022 -29.392 -10.672 1.00 46.16 89 ARG A N 1
ATOM 666 C CA . ARG A 1 89 ? 19.010 -30.827 -10.365 1.00 46.16 89 ARG A CA 1
ATOM 667 C C . ARG A 1 89 ? 17.860 -31.106 -9.403 1.00 46.16 89 ARG A C 1
ATOM 669 O O . ARG A 1 89 ? 17.979 -30.857 -8.207 1.00 46.16 89 ARG A O 1
ATOM 676 N N . SER A 1 90 ? 16.790 -31.693 -9.931 1.00 46.72 90 SER A N 1
ATOM 677 C CA . SER A 1 90 ? 15.791 -32.433 -9.163 1.00 46.72 90 SER A CA 1
ATOM 678 C C . SER A 1 90 ? 16.491 -33.562 -8.400 1.00 46.72 90 SER A C 1
ATOM 680 O O . SER A 1 90 ? 16.734 -34.645 -8.932 1.00 46.72 90 SER A O 1
ATOM 682 N N . GLY A 1 91 ? 16.890 -33.274 -7.164 1.00 42.53 91 GLY A N 1
ATOM 683 C CA . GLY A 1 91 ? 17.454 -34.235 -6.229 1.00 42.53 91 GLY A CA 1
ATOM 684 C C . GLY A 1 91 ? 16.343 -35.009 -5.538 1.00 42.53 91 GLY A C 1
ATOM 685 O O . GLY A 1 91 ? 15.946 -34.670 -4.429 1.00 42.53 91 GLY A O 1
ATOM 686 N N . ASP A 1 92 ? 15.870 -36.055 -6.200 1.00 50.22 92 ASP A N 1
ATOM 687 C CA . ASP A 1 92 ? 15.043 -37.097 -5.607 1.00 50.22 92 ASP A CA 1
ATOM 688 C C . ASP A 1 92 ? 15.868 -37.853 -4.548 1.00 50.22 92 ASP A C 1
ATOM 690 O O . ASP A 1 92 ? 16.850 -38.508 -4.900 1.00 50.22 92 ASP A O 1
ATOM 694 N N . ARG A 1 93 ? 15.533 -37.728 -3.252 1.00 49.22 93 ARG A N 1
ATOM 695 C CA . ARG A 1 93 ? 16.001 -38.633 -2.179 1.00 49.22 93 ARG A CA 1
ATOM 696 C C . ARG A 1 93 ? 14.984 -38.756 -1.035 1.00 49.22 93 ARG A C 1
ATOM 698 O O . ARG A 1 93 ? 14.999 -37.998 -0.073 1.00 49.22 93 ARG A O 1
ATOM 705 N N . HIS A 1 94 ? 14.135 -39.772 -1.178 1.00 40.72 94 HIS A N 1
ATOM 706 C CA . HIS A 1 94 ? 13.755 -40.799 -0.197 1.00 40.72 94 HIS A CA 1
ATOM 707 C C . HIS A 1 94 ? 13.536 -40.446 1.292 1.00 40.72 94 HIS A C 1
ATOM 709 O O . HIS A 1 94 ? 14.461 -40.232 2.068 1.00 40.72 94 HIS A O 1
ATOM 715 N N . HIS A 1 95 ? 12.263 -40.575 1.676 1.00 39.12 95 HIS A N 1
ATOM 716 C CA . HIS A 1 95 ? 11.701 -41.316 2.818 1.00 39.12 95 HIS A CA 1
ATOM 717 C C . HIS A 1 95 ? 12.641 -41.812 3.945 1.00 39.12 95 HIS A C 1
ATOM 719 O O . HIS A 1 95 ? 13.456 -42.711 3.745 1.00 39.12 95 HIS A O 1
ATOM 725 N N . GLY A 1 96 ? 12.334 -41.372 5.174 1.00 35.66 96 GLY A N 1
ATOM 726 C CA . GLY A 1 96 ? 12.442 -42.186 6.391 1.00 35.66 96 GLY A CA 1
ATOM 727 C C . GLY A 1 96 ? 13.396 -41.665 7.472 1.00 35.66 96 GLY A C 1
ATOM 728 O O . GLY A 1 96 ? 14.598 -41.880 7.406 1.00 35.66 96 GLY A O 1
ATOM 729 N N . THR A 1 97 ? 12.865 -41.074 8.546 1.00 40.12 97 THR A N 1
ATOM 730 C CA . THR A 1 97 ? 12.792 -41.724 9.874 1.00 40.12 97 THR A CA 1
ATOM 731 C C . THR A 1 97 ? 12.240 -40.780 10.950 1.00 40.12 97 THR A C 1
ATOM 733 O O . THR A 1 97 ? 12.546 -39.596 11.022 1.00 40.12 97 THR A O 1
ATOM 736 N N . SER A 1 98 ? 11.388 -41.375 11.782 1.00 48.06 98 SER A N 1
ATOM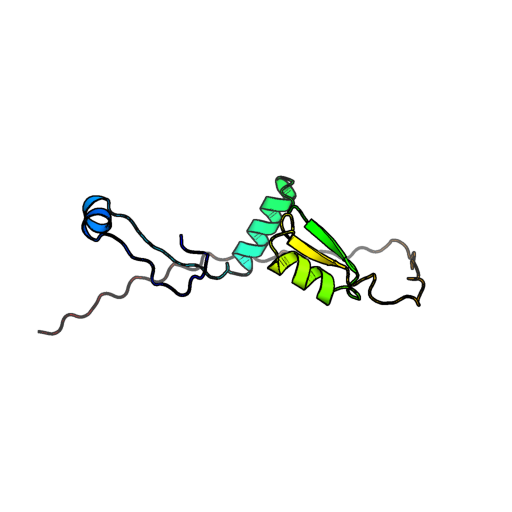 737 C CA . SER A 1 98 ? 10.709 -40.854 12.968 1.00 48.06 98 SER A CA 1
ATOM 738 C C . SER A 1 98 ? 11.623 -40.119 13.960 1.00 48.06 98 SER A C 1
ATOM 740 O O . SER A 1 98 ? 12.653 -40.666 14.356 1.00 48.06 98 SER A O 1
ATOM 742 N N . ARG A 1 99 ? 11.192 -38.949 14.461 1.00 50.66 99 ARG A N 1
ATOM 743 C CA . ARG A 1 99 ? 11.584 -38.448 15.791 1.00 50.66 99 ARG A CA 1
ATOM 744 C C . ARG A 1 99 ? 10.401 -37.803 16.514 1.00 50.66 99 ARG A C 1
ATOM 746 O O . ARG A 1 99 ? 9.707 -36.939 15.992 1.00 50.66 99 ARG A O 1
ATOM 753 N N . HIS A 1 100 ? 10.206 -38.286 17.733 1.00 47.50 100 HIS A N 1
ATOM 754 C CA . HIS A 1 100 ? 9.219 -37.878 18.718 1.00 47.50 100 HIS A CA 1
ATOM 755 C C . HIS A 1 100 ? 9.334 -36.400 19.143 1.00 47.50 100 HIS A C 1
ATOM 757 O O . HIS A 1 100 ? 10.406 -35.949 19.525 1.00 47.50 100 HIS A O 1
ATOM 763 N N . GLY A 1 101 ? 8.188 -35.711 19.133 1.00 44.41 101 GLY A N 1
ATOM 764 C CA . GLY A 1 101 ? 7.622 -34.898 20.221 1.00 44.41 101 GLY A CA 1
ATOM 765 C C . GLY A 1 101 ? 8.465 -33.835 20.941 1.00 44.41 101 GLY A C 1
ATOM 766 O O . GLY A 1 101 ? 9.225 -34.156 21.847 1.00 44.41 101 GLY A O 1
ATOM 767 N N . HIS A 1 102 ? 8.111 -32.564 20.722 1.00 46.41 102 HIS A N 1
ATOM 768 C CA . HIS A 1 102 ? 8.055 -31.557 21.790 1.00 46.41 102 HIS A CA 1
ATOM 769 C C . HIS A 1 102 ? 6.777 -30.711 21.626 1.00 46.41 102 HIS A C 1
ATOM 771 O O . HIS A 1 102 ? 6.531 -30.214 20.527 1.00 46.41 102 HIS A O 1
ATOM 777 N N . PRO A 1 103 ? 5.929 -30.558 22.661 1.00 53.69 103 PRO A N 1
ATOM 778 C CA . PRO A 1 103 ? 4.745 -29.713 22.559 1.00 53.69 103 PRO A CA 1
ATOM 779 C C . PRO A 1 103 ? 5.138 -28.230 22.569 1.00 53.69 103 PRO A C 1
ATOM 781 O O . PRO A 1 103 ? 5.888 -27.783 23.437 1.00 53.69 103 PRO A O 1
ATOM 784 N N . HIS A 1 104 ? 4.597 -27.470 21.616 1.00 58.06 104 HIS A N 1
ATOM 785 C CA . HIS A 1 104 ? 4.669 -26.010 21.601 1.00 58.06 104 HIS A CA 1
ATOM 786 C C . HIS A 1 104 ? 4.003 -25.430 22.865 1.00 58.06 104 HIS A C 1
ATOM 788 O O . HIS A 1 104 ? 2.876 -25.826 23.187 1.00 58.06 104 HIS A O 1
ATOM 794 N N . PRO A 1 105 ? 4.638 -24.487 23.585 1.00 54.78 105 PRO A N 1
ATOM 795 C CA . PRO A 1 105 ? 3.967 -23.773 24.663 1.00 54.78 105 PRO A CA 1
ATOM 796 C C . PRO A 1 105 ? 2.853 -22.886 24.087 1.00 54.78 105 PRO A C 1
ATOM 798 O O . PRO A 1 105 ? 3.043 -22.210 23.076 1.00 54.78 105 PRO A O 1
ATOM 801 N N . ARG A 1 106 ? 1.676 -22.904 24.729 1.00 59.34 106 ARG A N 1
ATOM 802 C CA . ARG A 1 106 ? 0.543 -22.041 24.358 1.00 59.34 106 ARG A CA 1
ATOM 803 C C . ARG A 1 106 ? 0.921 -20.566 24.561 1.00 59.34 106 ARG A C 1
ATOM 805 O O . ARG A 1 106 ? 1.578 -20.267 25.560 1.00 59.34 106 ARG A O 1
ATOM 812 N N . PRO A 1 107 ? 0.469 -19.643 23.697 1.00 54.84 107 PRO A N 1
ATOM 813 C CA . PRO A 1 107 ? 0.686 -18.219 23.908 1.00 54.84 107 PRO A CA 1
ATOM 814 C C . PRO A 1 107 ? -0.054 -17.764 25.172 1.00 54.84 107 PRO A C 1
ATOM 816 O O . PRO A 1 107 ? -1.269 -17.915 25.301 1.00 54.84 107 PRO A O 1
ATOM 819 N N . THR A 1 108 ? 0.693 -17.239 26.138 1.00 58.50 108 THR A N 1
ATOM 820 C CA . THR A 1 108 ? 0.146 -16.575 27.322 1.00 58.50 108 THR A CA 1
ATOM 821 C C . THR A 1 108 ? -0.476 -15.247 26.904 1.00 58.50 108 THR A C 1
ATOM 823 O O . THR A 1 108 ? 0.205 -14.427 26.290 1.00 58.50 108 THR A O 1
ATOM 826 N N . HIS A 1 109 ? -1.745 -15.018 27.254 1.00 56.81 109 HIS A N 1
ATOM 827 C CA . HIS A 1 109 ? -2.393 -13.712 27.123 1.00 56.81 109 HIS A CA 1
ATOM 828 C C . HIS A 1 109 ? -1.572 -12.667 27.891 1.00 56.81 109 HIS A C 1
ATOM 830 O O . HIS A 1 109 ? -1.528 -12.686 29.121 1.00 56.81 109 HIS A O 1
ATOM 836 N N . HIS A 1 110 ? -0.900 -11.773 27.170 1.00 58.31 110 HIS A N 1
ATOM 837 C CA . HIS A 1 110 ? -0.297 -10.594 27.772 1.00 58.31 110 HIS A CA 1
ATOM 838 C C . HIS A 1 110 ? -1.432 -9.605 28.090 1.00 58.31 110 HIS A C 1
ATOM 840 O O . HIS A 1 110 ? -2.248 -9.337 27.202 1.00 58.31 110 HIS A O 1
ATOM 846 N N . PRO A 1 111 ? -1.562 -9.106 29.331 1.00 52.59 111 PRO A N 1
ATOM 847 C CA . PRO A 1 111 ? -2.569 -8.100 29.636 1.00 52.59 111 PRO A CA 1
ATOM 848 C C . PRO A 1 111 ? -2.270 -6.817 28.851 1.00 52.59 111 PRO A C 1
ATOM 850 O O . PRO A 1 111 ? -1.116 -6.408 28.726 1.00 52.59 111 PRO A O 1
ATOM 853 N N . LEU A 1 112 ? -3.321 -6.202 28.305 1.00 61.62 112 LEU A N 1
ATOM 854 C CA . LEU A 1 112 ? -3.227 -4.927 27.595 1.00 61.62 112 LEU A CA 1
ATOM 855 C C . LEU A 1 112 ? -2.669 -3.841 28.534 1.00 61.62 112 LEU A C 1
ATOM 857 O O . LEU A 1 112 ? -3.017 -3.836 29.720 1.00 61.62 112 LEU A O 1
ATOM 861 N N . PRO A 1 113 ? -1.833 -2.912 28.036 1.00 53.84 113 PRO A N 1
ATOM 862 C CA . PRO A 1 113 ? -1.344 -1.805 28.846 1.00 53.84 113 PRO A CA 1
ATOM 863 C C . PRO A 1 113 ? -2.515 -0.931 29.315 1.00 53.84 113 PRO A C 1
ATOM 865 O O . PRO A 1 113 ? -3.383 -0.550 28.529 1.00 53.84 113 PRO A O 1
ATOM 868 N N . VAL A 1 114 ? -2.536 -0.627 30.614 1.00 58.88 114 VAL A N 1
ATOM 869 C CA . VAL A 1 114 ? -3.492 0.308 31.219 1.00 58.88 114 VAL A CA 1
ATOM 870 C C . VAL A 1 114 ? -3.253 1.731 30.694 1.00 58.88 114 VAL A C 1
ATOM 872 O O . VAL A 1 114 ? -2.097 2.117 30.498 1.00 58.88 114 VAL A O 1
ATOM 875 N N . PRO A 1 115 ? -4.310 2.528 30.456 1.00 50.59 115 PRO A N 1
ATOM 876 C CA . PRO A 1 115 ? -4.153 3.892 29.971 1.00 50.59 115 PRO A CA 1
ATOM 877 C C . PRO A 1 115 ? -3.493 4.777 31.036 1.00 50.59 115 PRO A C 1
ATOM 879 O O . PRO A 1 115 ? -3.839 4.723 32.217 1.00 50.59 115 PRO A O 1
ATOM 882 N N . TYR A 1 116 ? -2.545 5.609 30.602 1.00 45.34 116 TYR A N 1
ATOM 883 C CA . TYR A 1 116 ? -1.954 6.663 31.420 1.00 45.34 116 TYR A CA 1
ATOM 884 C C . TYR A 1 116 ? -3.050 7.651 31.838 1.00 45.34 116 TYR A C 1
ATOM 886 O O . TYR A 1 116 ? -3.624 8.338 30.996 1.00 45.34 116 TYR A O 1
ATOM 894 N N . HIS A 1 117 ? -3.331 7.739 33.138 1.00 48.41 117 HIS A N 1
ATOM 895 C CA . HIS A 1 117 ? -4.052 8.881 33.685 1.00 48.41 117 HIS A CA 1
ATOM 896 C C . HIS A 1 117 ? -3.114 10.090 33.671 1.00 48.41 117 HIS A C 1
ATOM 898 O O . HIS A 1 117 ? -2.075 10.085 34.333 1.00 48.41 117 HIS A O 1
ATOM 904 N N . SER A 1 118 ? -3.474 11.104 32.886 1.00 46.16 118 SER A N 1
ATOM 905 C CA . SER A 1 118 ? -2.852 12.424 32.922 1.00 46.16 118 SER A CA 1
ATOM 906 C C . SER A 1 118 ? -2.937 12.989 34.339 1.00 46.16 118 SER A C 1
ATOM 908 O O . SER A 1 118 ? -4.020 13.094 34.910 1.00 46.16 118 SER A O 1
ATOM 910 N N . LEU A 1 119 ? -1.782 13.331 34.903 1.00 47.19 119 LEU A N 1
ATOM 911 C CA . LEU A 1 119 ? -1.683 14.185 36.079 1.00 47.19 119 LEU A CA 1
ATOM 912 C C . LEU A 1 119 ? -1.969 15.621 35.621 1.00 47.19 119 LEU A C 1
ATOM 914 O O . LEU A 1 119 ? -1.160 16.205 34.902 1.00 47.19 119 LEU A O 1
ATOM 918 N N . GLU A 1 120 ? -3.122 16.160 36.005 1.00 46.06 120 GLU A N 1
ATOM 919 C CA . GLU A 1 120 ? -3.384 17.604 35.984 1.00 46.06 120 GLU A CA 1
ATOM 920 C C . GLU A 1 120 ? -2.511 18.267 37.067 1.00 46.06 120 GLU A C 1
ATOM 922 O O . GLU A 1 120 ? -2.502 17.776 38.202 1.00 46.06 120 GLU A O 1
ATOM 927 N N . PRO A 1 121 ? -1.769 19.348 36.776 1.00 56.84 121 PRO A N 1
ATOM 928 C CA . PRO A 1 121 ? -1.188 20.185 37.815 1.00 56.84 121 PRO A CA 1
ATOM 929 C C . PRO A 1 121 ? -2.139 21.334 38.191 1.00 56.84 121 PRO A C 1
ATOM 931 O O . PRO A 1 121 ? -2.740 21.954 37.314 1.00 56.84 121 PRO A O 1
ATOM 934 N N . GLU A 1 122 ? -2.246 21.588 39.501 1.00 46.31 122 GLU A N 1
ATOM 935 C CA . GLU A 1 122 ? -2.897 22.769 40.099 1.00 46.31 122 GLU A CA 1
ATOM 936 C C . GLU A 1 122 ? -2.237 24.101 39.713 1.00 46.31 122 GLU A C 1
ATOM 938 O O . GLU A 1 122 ? -0.998 24.122 39.510 1.00 46.31 122 GLU A O 1
#

pLDDT: mean 80.09, std 21.88, range [35.66, 98.56]

Foldseek 3Di:
DDADDDPDDDDDDPCCCVVVVDDDDDDDDDDPVVVVVVVVVCVVVVNDADEDEDEQVCVVVLVVCVVVVVDRHYYDYDPVNPDPDDPDPPDDDDDDDDDDDDDDDDDDDDDDDDDDDDDDDD